Protein AF-A0A0X8CR23-F1 (afdb_monomer)

Sequence (65 aa):
MPGDNPNTRHIHEEIAALARQRNFLRQLIAQSCEVLKTPVPDTFLGRKTQEPFPREPTASPEQER

Radius of gyration: 34.44 Å; Cα contacts (8 Å, |Δi|>4): 2; chains: 1; bounding box: 44×19×114 Å

Structure (mmCIF, N/CA/C/O backbone):
data_AF-A0A0X8CR23-F1
#
_entry.id   AF-A0A0X8CR23-F1
#
loop_
_atom_site.group_PDB
_atom_site.id
_atom_site.type_symbol
_atom_site.label_atom_id
_atom_site.label_alt_id
_atom_site.label_comp_id
_atom_site.label_asym_id
_atom_site.label_entity_id
_atom_site.label_seq_id
_atom_site.pdbx_PDB_ins_code
_atom_site.Cartn_x
_atom_site.Cartn_y
_atom_site.Cartn_z
_atom_site.occupancy
_atom_site.B_iso_or_equiv
_atom_site.auth_seq_id
_atom_site.auth_comp_id
_atom_site.auth_asym_id
_atom_site.auth_atom_id
_atom_site.pdbx_PDB_model_num
ATOM 1 N N . MET A 1 1 ? 22.413 3.971 -42.414 1.00 50.25 1 MET A N 1
ATOM 2 C CA . MET A 1 1 ? 21.438 3.596 -41.370 1.00 50.25 1 MET A CA 1
ATOM 3 C C . MET A 1 1 ? 21.784 4.392 -40.126 1.00 50.25 1 MET A C 1
ATOM 5 O O . MET A 1 1 ? 22.949 4.328 -39.746 1.00 50.25 1 MET A O 1
ATOM 9 N N . PRO A 1 2 ? 20.876 5.209 -39.565 1.00 52.97 2 PRO A N 1
ATOM 10 C CA . PRO A 1 2 ? 21.184 5.967 -38.358 1.00 52.97 2 PRO A CA 1
ATOM 11 C C . PRO A 1 2 ? 21.481 4.958 -37.249 1.00 52.97 2 PRO A C 1
A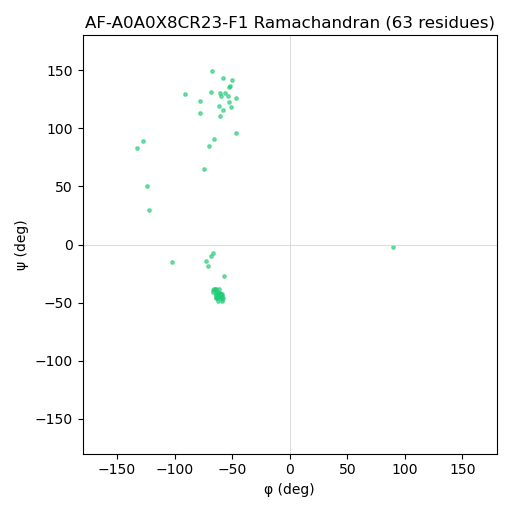TOM 13 O O . PRO A 1 2 ? 20.686 4.056 -36.993 1.00 52.97 2 PRO A O 1
ATOM 1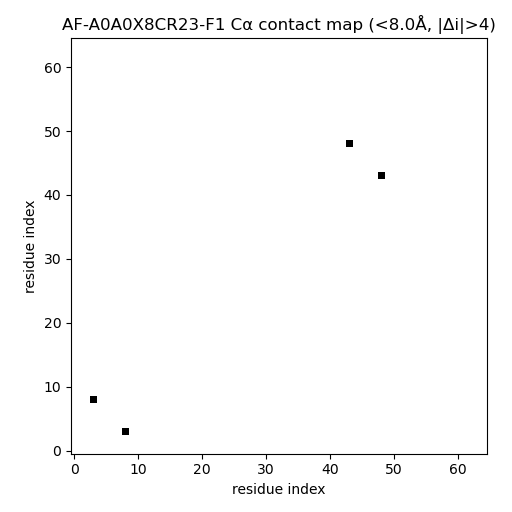6 N N . GLY A 1 3 ? 22.703 5.040 -36.731 1.00 58.31 3 GLY A N 1
ATOM 17 C CA . GLY A 1 3 ? 23.297 4.027 -35.881 1.00 58.31 3 GLY A CA 1
ATOM 18 C C . GLY A 1 3 ? 22.596 3.918 -34.538 1.00 58.31 3 GLY A C 1
ATOM 19 O O . GLY A 1 3 ? 22.103 4.905 -33.992 1.00 58.31 3 GLY A O 1
ATOM 20 N N . ASP A 1 4 ? 22.611 2.698 -34.013 1.00 65.62 4 ASP A N 1
ATOM 21 C CA . ASP A 1 4 ? 22.446 2.410 -32.598 1.00 65.62 4 ASP A CA 1
ATOM 22 C C . ASP A 1 4 ? 23.328 3.344 -31.774 1.00 65.62 4 ASP A C 1
ATOM 24 O O . ASP A 1 4 ? 24.523 3.107 -31.596 1.00 65.62 4 ASP A O 1
ATOM 28 N N . ASN A 1 5 ? 22.747 4.439 -31.294 1.00 73.31 5 ASN A N 1
ATOM 29 C CA . ASN A 1 5 ? 23.445 5.320 -30.387 1.00 73.31 5 ASN A CA 1
ATOM 30 C C . ASN A 1 5 ? 23.393 4.645 -29.007 1.00 73.31 5 ASN A C 1
ATOM 32 O O . ASN A 1 5 ? 22.298 4.495 -28.453 1.00 73.31 5 ASN A O 1
ATOM 36 N N . PRO A 1 6 ? 24.531 4.196 -28.445 1.00 75.62 6 PRO A N 1
ATOM 37 C CA . PRO A 1 6 ? 24.553 3.470 -27.174 1.00 75.62 6 PRO A CA 1
ATOM 38 C C . PRO A 1 6 ? 23.911 4.278 -26.039 1.00 75.62 6 PRO A C 1
ATOM 40 O O . PRO A 1 6 ? 23.310 3.707 -25.134 1.00 75.62 6 PRO A O 1
ATOM 43 N N . ASN A 1 7 ? 23.946 5.609 -26.145 1.00 81.62 7 ASN A N 1
ATOM 44 C CA . ASN A 1 7 ? 23.290 6.516 -25.211 1.00 81.62 7 ASN A CA 1
ATOM 45 C C . ASN A 1 7 ? 21.755 6.366 -25.220 1.00 81.62 7 ASN A C 1
ATOM 47 O O . ASN A 1 7 ? 21.114 6.345 -24.176 1.00 81.62 7 ASN A O 1
ATOM 51 N N . THR A 1 8 ? 21.146 6.181 -26.393 1.00 83.88 8 THR A N 1
ATOM 52 C CA . THR A 1 8 ? 19.692 5.999 -26.516 1.00 83.88 8 THR A CA 1
ATOM 53 C C . THR A 1 8 ? 19.237 4.689 -25.875 1.00 83.88 8 THR A C 1
ATOM 55 O O . THR A 1 8 ? 18.217 4.662 -25.191 1.00 83.88 8 THR A O 1
ATOM 58 N N . ARG A 1 9 ? 20.017 3.612 -26.035 1.00 83.00 9 ARG A N 1
ATOM 59 C CA . ARG A 1 9 ? 19.744 2.320 -25.384 1.00 83.00 9 ARG A CA 1
ATOM 60 C C . ARG A 1 9 ? 19.801 2.436 -23.860 1.00 83.00 9 ARG A C 1
ATOM 62 O O . ARG A 1 9 ? 18.861 2.015 -23.196 1.00 83.00 9 ARG A O 1
ATOM 69 N N . HIS A 1 10 ? 20.836 3.093 -23.338 1.00 86.75 10 HIS A N 1
ATOM 70 C CA . HIS A 1 10 ? 20.985 3.347 -21.904 1.00 86.75 10 HIS A CA 1
ATOM 71 C C . HIS A 1 10 ? 19.795 4.128 -21.327 1.00 86.75 10 HIS A C 1
ATOM 73 O O . HIS A 1 10 ? 19.202 3.717 -20.334 1.00 86.75 10 HIS A O 1
ATOM 79 N N . ILE A 1 11 ? 19.365 5.200 -22.003 1.00 90.50 11 ILE A N 1
ATOM 80 C CA . ILE A 1 11 ? 18.198 5.993 -21.585 1.00 90.50 11 ILE A CA 1
ATOM 81 C C . ILE A 1 11 ? 16.927 5.129 -21.534 1.00 90.50 11 ILE A C 1
ATOM 83 O O . ILE A 1 11 ? 16.140 5.226 -20.592 1.00 90.50 11 ILE A O 1
ATOM 87 N N . HIS A 1 12 ? 16.704 4.260 -22.523 1.00 90.25 12 HIS A N 1
ATOM 88 C CA . HIS A 1 12 ? 15.547 3.362 -22.511 1.00 90.25 12 HIS A CA 1
ATOM 89 C C . HIS A 1 12 ? 15.597 2.348 -21.362 1.00 90.25 12 HIS A C 1
ATOM 91 O O . HIS A 1 12 ? 14.563 2.073 -20.746 1.00 90.25 12 HIS A O 1
ATOM 97 N N . GLU A 1 13 ? 16.778 1.819 -21.046 1.00 92.69 13 GLU A N 1
ATOM 98 C CA . GLU A 1 13 ? 16.981 0.915 -19.913 1.00 92.69 13 GLU A CA 1
ATOM 99 C C . GLU A 1 13 ? 16.697 1.607 -18.574 1.00 92.69 13 GLU A C 1
ATOM 101 O O . GLU A 1 13 ? 15.992 1.040 -17.730 1.00 92.69 13 GLU A O 1
ATOM 106 N N . GLU A 1 14 ? 17.151 2.851 -18.405 1.00 94.12 14 GLU A N 1
ATOM 107 C CA . GLU A 1 14 ? 16.874 3.675 -17.224 1.00 94.12 14 GLU A CA 1
ATOM 108 C C . GLU A 1 14 ? 15.381 3.989 -17.077 1.00 94.12 14 GLU A C 1
ATOM 110 O O . GLU A 1 14 ? 14.811 3.812 -15.998 1.00 94.12 14 GLU A O 1
ATOM 115 N N . ILE A 1 15 ? 14.706 4.379 -18.165 1.00 95.56 15 ILE A N 1
ATOM 116 C CA . ILE A 1 15 ? 13.253 4.614 -18.165 1.00 95.56 15 ILE A CA 1
ATOM 117 C C . ILE A 1 15 ? 12.509 3.337 -17.758 1.00 95.56 15 ILE A C 1
ATOM 119 O O . ILE A 1 15 ? 11.577 3.382 -16.949 1.00 95.56 15 ILE A O 1
ATOM 123 N N . ALA A 1 16 ? 12.929 2.182 -18.279 1.00 95.69 16 ALA A N 1
ATOM 124 C CA . ALA A 1 16 ? 12.335 0.903 -17.918 1.00 95.69 16 ALA A CA 1
ATOM 125 C C . ALA A 1 16 ? 12.587 0.553 -16.440 1.00 95.69 16 ALA A C 1
ATOM 127 O O . ALA A 1 16 ? 11.688 0.039 -15.768 1.00 95.69 16 ALA A O 1
ATOM 128 N N . ALA A 1 17 ? 13.774 0.854 -15.907 1.00 96.25 17 ALA A N 1
ATOM 129 C CA . ALA A 1 17 ? 14.097 0.663 -14.495 1.00 96.25 17 ALA A CA 1
ATOM 130 C C . ALA 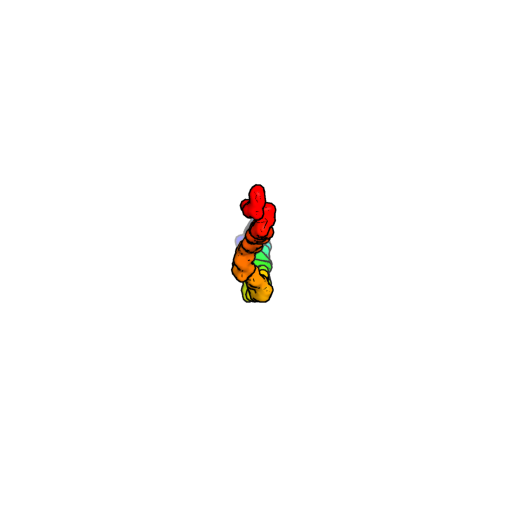A 1 17 ? 13.231 1.546 -13.584 1.00 96.25 17 ALA A C 1
ATOM 132 O O . ALA A 1 17 ? 12.625 1.033 -12.639 1.00 96.25 17 ALA A O 1
ATOM 133 N N . LEU A 1 18 ? 13.08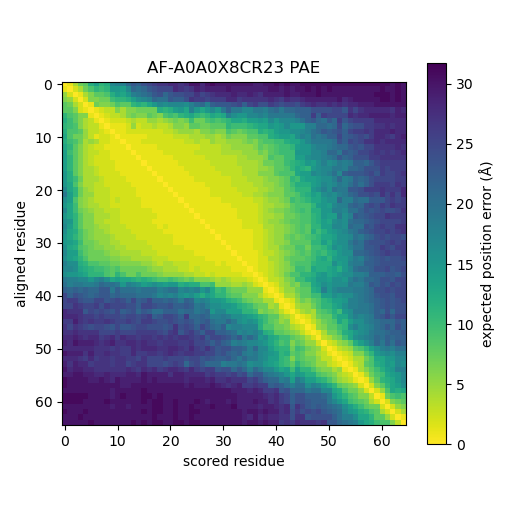0 2.828 -13.921 1.00 97.19 18 LEU A N 1
ATOM 134 C CA . LEU A 1 18 ? 12.208 3.762 -13.206 1.00 97.19 18 LEU A CA 1
ATOM 135 C C . LEU A 1 18 ? 10.745 3.307 -13.230 1.00 97.19 18 LEU A C 1
ATOM 137 O O . LEU A 1 18 ? 10.061 3.336 -12.205 1.00 97.19 18 LEU A O 1
ATOM 141 N N . ALA A 1 19 ? 10.254 2.828 -14.377 1.00 97.12 19 ALA A N 1
ATOM 142 C CA . ALA A 1 19 ? 8.893 2.311 -14.491 1.00 97.12 19 ALA A CA 1
ATOM 143 C C . ALA A 1 19 ? 8.663 1.084 -13.590 1.00 97.12 19 ALA A C 1
ATOM 145 O O . ALA A 1 19 ? 7.626 1.001 -12.923 1.00 97.12 19 ALA A O 1
ATOM 146 N N . ARG A 1 20 ? 9.636 0.162 -13.521 1.00 97.62 20 ARG A N 1
ATOM 147 C CA . ARG A 1 20 ? 9.590 -1.003 -12.620 1.00 97.62 20 ARG A CA 1
ATOM 148 C C . ARG A 1 20 ? 9.564 -0.578 -11.152 1.00 97.62 20 ARG A C 1
ATOM 150 O O . ARG A 1 20 ? 8.684 -1.024 -10.419 1.00 97.62 20 ARG A O 1
ATOM 157 N N . GLN A 1 21 ? 10.459 0.322 -10.742 1.00 97.81 21 GLN A N 1
ATOM 158 C CA . GLN A 1 21 ? 10.508 0.840 -9.369 1.00 97.81 21 GLN A CA 1
ATOM 159 C C . GLN A 1 21 ? 9.205 1.544 -8.975 1.00 97.81 21 GLN A C 1
ATOM 161 O O . GLN A 1 21 ? 8.645 1.273 -7.913 1.00 97.81 21 GLN A O 1
ATOM 166 N N . ARG A 1 22 ? 8.663 2.393 -9.856 1.00 98.19 22 ARG A N 1
ATOM 167 C CA . ARG A 1 22 ? 7.379 3.070 -9.633 1.00 98.19 22 ARG A CA 1
ATOM 168 C C . ARG A 1 22 ? 6.240 2.072 -9.424 1.00 98.19 22 ARG A C 1
ATOM 170 O O . ARG A 1 22 ? 5.406 2.268 -8.543 1.00 98.19 22 ARG A O 1
ATOM 177 N N . ASN A 1 23 ? 6.176 1.025 -10.245 1.00 98.06 23 ASN A N 1
ATOM 178 C CA . ASN A 1 23 ? 5.131 0.011 -10.132 1.00 98.06 23 ASN A CA 1
ATOM 179 C C . ASN A 1 23 ? 5.267 -0.792 -8.831 1.00 98.06 23 ASN A C 1
ATOM 181 O O . ASN A 1 23 ? 4.260 -1.018 -8.165 1.00 98.06 23 ASN A O 1
ATOM 185 N N . PHE A 1 24 ? 6.493 -1.140 -8.438 1.00 98.25 24 PHE A N 1
ATOM 186 C CA . PHE A 1 24 ? 6.769 -1.793 -7.159 1.00 98.25 24 PHE A CA 1
ATOM 187 C C . PHE A 1 24 ? 6.304 -0.941 -5.969 1.00 98.25 24 PHE A C 1
ATOM 189 O O . PHE A 1 24 ? 5.557 -1.424 -5.121 1.00 98.25 24 PHE A O 1
ATOM 196 N N . LEU A 1 25 ? 6.649 0.351 -5.944 1.00 98.38 25 LEU A N 1
ATOM 197 C CA . LEU A 1 25 ? 6.212 1.260 -4.878 1.00 98.38 25 LEU A CA 1
ATOM 198 C C . LEU A 1 25 ? 4.686 1.382 -4.807 1.00 98.38 25 LEU A C 1
ATOM 200 O O . LEU A 1 25 ? 4.117 1.357 -3.720 1.00 98.38 25 LEU A O 1
ATOM 204 N N . ARG A 1 26 ? 4.002 1.466 -5.954 1.00 98.31 26 ARG A N 1
ATOM 205 C CA . ARG A 1 26 ? 2.530 1.495 -5.987 1.00 98.31 26 ARG A CA 1
ATOM 206 C C . ARG A 1 26 ? 1.913 0.224 -5.410 1.00 98.31 26 ARG A C 1
ATOM 208 O O . ARG A 1 26 ? 0.936 0.323 -4.674 1.00 98.31 26 ARG A O 1
ATOM 215 N N . GLN A 1 27 ? 2.475 -0.944 -5.720 1.00 98.19 27 GLN A N 1
ATOM 216 C CA . GLN A 1 27 ? 2.015 -2.216 -5.156 1.00 98.19 27 GLN A CA 1
ATOM 217 C C . GLN A 1 27 ? 2.225 -2.265 -3.640 1.00 98.19 27 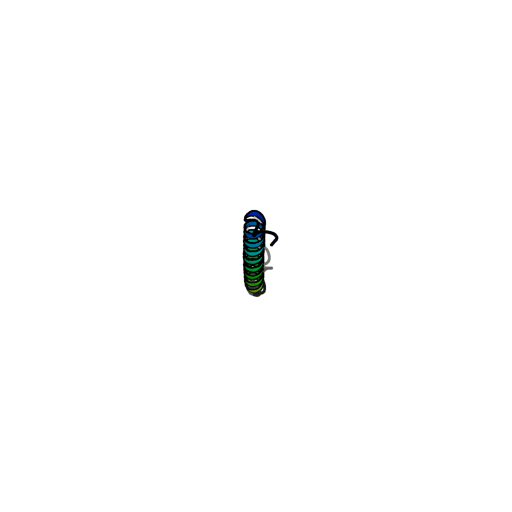GLN A C 1
ATOM 219 O O . GLN A 1 27 ? 1.304 -2.638 -2.919 1.00 98.19 27 GLN A O 1
ATOM 224 N N . LEU A 1 28 ? 3.385 -1.819 -3.153 1.00 98.12 28 LEU A N 1
ATOM 225 C CA . LEU A 1 28 ? 3.690 -1.772 -1.723 1.00 98.12 28 LEU A CA 1
ATOM 226 C C . LEU A 1 28 ? 2.726 -0.851 -0.958 1.00 98.12 28 LEU A C 1
ATOM 228 O O . LEU A 1 28 ? 2.218 -1.220 0.101 1.00 98.12 28 LEU A O 1
ATOM 232 N N . ILE A 1 29 ? 2.439 0.332 -1.511 1.00 98.00 29 ILE A N 1
ATOM 233 C CA . ILE A 1 29 ? 1.476 1.276 -0.928 1.00 98.00 29 ILE A CA 1
ATOM 234 C C . ILE A 1 29 ? 0.077 0.656 -0.911 1.00 98.00 29 ILE A C 1
ATOM 236 O O . ILE A 1 29 ? -0.582 0.692 0.123 1.00 98.00 29 ILE A O 1
ATOM 240 N N . ALA A 1 30 ? -0.360 0.043 -2.015 1.00 97.56 30 ALA A N 1
ATOM 241 C CA . ALA A 1 30 ? -1.664 -0.612 -2.081 1.00 97.56 30 ALA A CA 1
ATOM 242 C C . ALA A 1 30 ? -1.800 -1.718 -1.020 1.00 97.56 30 ALA A C 1
ATOM 244 O O . ALA A 1 30 ? -2.780 -1.735 -0.281 1.00 97.56 30 ALA A O 1
ATOM 245 N N . GLN A 1 31 ? -0.789 -2.581 -0.883 1.00 96.69 31 GLN A N 1
ATOM 246 C CA . GLN A 1 31 ? -0.756 -3.629 0.143 1.00 96.69 31 GLN A CA 1
ATOM 247 C C . GLN A 1 31 ? -0.798 -3.048 1.561 1.00 96.69 31 GLN A C 1
ATOM 249 O O . GLN A 1 31 ? -1.555 -3.526 2.401 1.00 96.69 31 GLN A O 1
ATOM 254 N N . SER A 1 32 ? -0.035 -1.984 1.814 1.00 96.12 32 SER A N 1
ATOM 255 C CA . SER A 1 32 ? -0.041 -1.284 3.104 1.00 96.12 32 SER A CA 1
ATOM 256 C C . SER A 1 32 ? -1.423 -0.705 3.425 1.00 96.12 32 SER A C 1
ATOM 258 O O . SER A 1 32 ? -1.908 -0.835 4.546 1.00 96.12 32 SER A O 1
ATOM 260 N N . CYS A 1 33 ? -2.097 -0.111 2.437 1.00 95.62 33 CYS A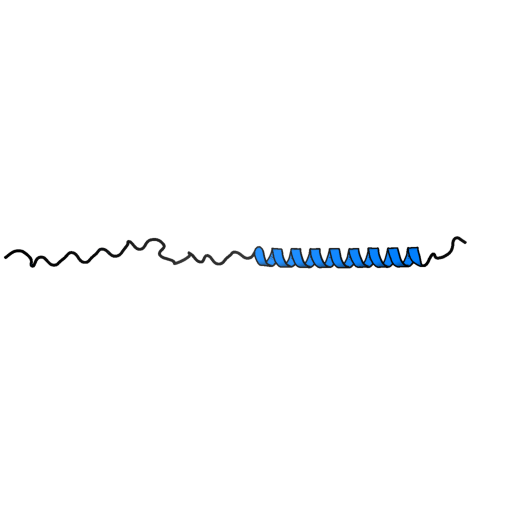 N 1
ATOM 261 C CA . CYS A 1 33 ? -3.451 0.408 2.603 1.00 95.62 33 CYS A CA 1
ATOM 262 C C . CYS A 1 33 ? -4.469 -0.695 2.914 1.00 95.62 33 CYS A C 1
ATOM 264 O O . CYS A 1 33 ? -5.348 -0.461 3.736 1.00 95.62 33 CYS A O 1
ATOM 266 N N . GLU A 1 34 ? -4.358 -1.886 2.314 1.00 94.75 34 GLU A N 1
ATOM 267 C CA . GLU A 1 34 ? -5.239 -3.012 2.664 1.00 94.75 34 GLU A CA 1
ATOM 268 C C . GLU A 1 34 ? -5.087 -3.424 4.133 1.00 94.75 34 GLU A C 1
ATOM 270 O O . GLU A 1 34 ? -6.086 -3.678 4.802 1.00 94.75 34 GLU A O 1
ATOM 275 N N . VAL A 1 35 ? -3.864 -3.410 4.675 1.00 90.25 35 VAL A N 1
ATOM 276 C CA . VAL A 1 35 ? -3.638 -3.665 6.108 1.00 90.25 35 VAL A CA 1
ATOM 277 C C . VAL A 1 35 ? -4.323 -2.598 6.965 1.00 90.25 35 VAL A C 1
ATOM 279 O O . VAL A 1 35 ? -4.980 -2.926 7.949 1.00 90.25 35 VAL A O 1
ATOM 282 N N . LEU A 1 36 ? -4.239 -1.324 6.575 1.00 88.56 36 LEU A N 1
ATOM 283 C CA . LEU A 1 36 ? -4.852 -0.214 7.316 1.00 88.56 36 LEU A CA 1
ATOM 284 C C . LEU A 1 36 ? -6.384 -0.176 7.238 1.00 88.56 36 LEU A C 1
ATOM 286 O O . LEU A 1 36 ? -7.013 0.476 8.066 1.00 88.56 36 LEU A O 1
ATOM 290 N N . LYS A 1 37 ? -6.998 -0.862 6.267 1.00 89.88 37 LYS A N 1
ATOM 291 C CA . LYS A 1 37 ? -8.460 -1.026 6.210 1.00 89.88 37 LYS A CA 1
ATOM 292 C C . LYS A 1 37 ? -8.988 -1.984 7.270 1.00 89.88 37 LYS A C 1
ATOM 294 O O . LYS A 1 37 ? -10.200 -2.030 7.478 1.00 89.88 37 LYS A O 1
ATOM 299 N N . THR A 1 38 ? -8.118 -2.768 7.911 1.00 85.31 38 THR A N 1
ATOM 300 C CA . THR A 1 38 ? -8.554 -3.604 9.026 1.00 85.31 38 THR A CA 1
ATOM 301 C C . THR A 1 38 ? -9.106 -2.700 10.131 1.00 85.31 38 THR A C 1
ATOM 303 O O . THR A 1 38 ? -8.480 -1.693 10.471 1.00 85.31 38 THR A O 1
ATOM 306 N N . PRO A 1 39 ? -10.310 -2.991 10.655 1.00 79.12 39 PRO A N 1
ATOM 307 C CA . PRO A 1 39 ? -10.884 -2.180 11.712 1.00 79.12 39 PRO A CA 1
ATOM 308 C C . PRO A 1 39 ? -9.930 -2.206 12.901 1.00 79.12 39 PRO A C 1
ATOM 310 O O . PRO A 1 39 ? -9.517 -3.275 13.356 1.00 79.12 39 PRO A O 1
ATOM 313 N N . VAL A 1 40 ? -9.573 -1.019 13.393 1.00 76.81 40 VAL A N 1
ATOM 314 C CA . VAL A 1 40 ? -8.805 -0.901 14.631 1.00 76.81 40 VAL A CA 1
ATOM 315 C C . VAL A 1 40 ? -9.601 -1.638 15.709 1.00 76.81 40 VAL A C 1
ATOM 317 O O . VAL A 1 40 ? -10.810 -1.404 15.807 1.00 76.81 40 VAL A O 1
ATOM 320 N N . PRO A 1 41 ? -8.982 -2.540 16.493 1.00 75.56 41 PRO A N 1
ATOM 321 C CA . PRO A 1 41 ? -9.684 -3.163 17.602 1.00 75.56 41 PRO A CA 1
ATOM 322 C C . PRO A 1 41 ? -10.263 -2.051 18.471 1.00 75.56 41 PRO A C 1
ATOM 324 O O . PRO A 1 41 ? -9.549 -1.112 18.833 1.00 75.56 41 PRO A O 1
ATOM 327 N N . ASP A 1 42 ? -11.560 -2.128 18.763 1.00 74.88 42 ASP A N 1
ATOM 328 C CA . ASP A 1 42 ? -12.205 -1.174 19.652 1.00 74.88 42 ASP A CA 1
ATOM 329 C C . ASP A 1 42 ? -11.614 -1.363 21.054 1.00 74.88 42 ASP A C 1
ATOM 331 O O . ASP A 1 42 ? -12.050 -2.190 21.852 1.00 74.88 42 ASP A O 1
ATOM 335 N N . THR A 1 43 ? -10.550 -0.609 21.327 1.00 69.00 43 THR A N 1
ATOM 336 C CA . THR A 1 43 ? -9.840 -0.617 22.609 1.00 69.00 43 THR A CA 1
ATOM 337 C C . THR A 1 43 ? -10.691 -0.063 23.750 1.00 69.00 43 THR A C 1
ATOM 339 O O . THR A 1 43 ? -10.267 -0.144 24.904 1.00 69.00 43 THR A O 1
ATOM 342 N N . PHE A 1 44 ? -11.875 0.483 23.457 1.00 66.94 44 PHE A N 1
ATOM 343 C CA . PHE A 1 44 ? -12.836 0.980 24.433 1.00 66.94 44 PHE A CA 1
ATOM 344 C C . PHE A 1 44 ? -14.001 0.017 24.671 1.00 66.94 44 PHE A C 1
ATOM 346 O O . PHE A 1 44 ? -14.666 0.148 25.701 1.00 66.94 44 PHE A O 1
ATOM 353 N N . LEU A 1 45 ? -14.221 -0.978 23.805 1.00 63.81 45 LEU A N 1
ATOM 354 C CA . LEU A 1 45 ? -15.242 -2.002 24.014 1.00 63.81 45 LEU A CA 1
ATOM 355 C C . LEU A 1 45 ? -14.941 -2.763 25.318 1.00 63.81 45 LEU A C 1
ATOM 357 O O . LEU A 1 45 ? -13.948 -3.477 25.43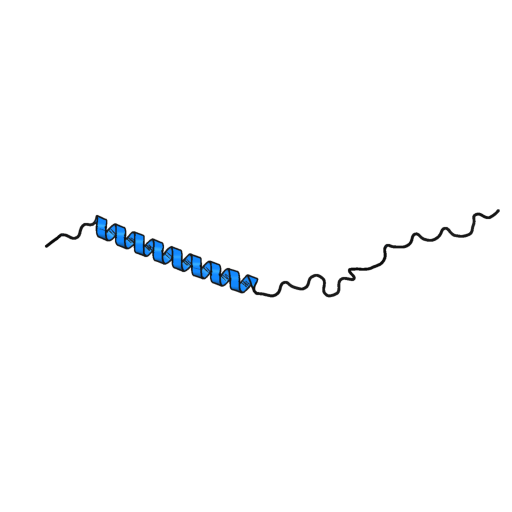5 1.00 63.81 45 LEU A O 1
ATOM 361 N N . GLY A 1 46 ? -15.781 -2.568 26.337 1.00 65.38 46 GLY A N 1
ATOM 362 C CA . GLY A 1 46 ? -15.615 -3.176 27.663 1.00 65.38 46 GLY A CA 1
ATOM 363 C C . GLY A 1 46 ? -14.793 -2.360 28.668 1.00 65.38 46 GLY A C 1
ATOM 364 O O . GLY A 1 46 ? -14.704 -2.756 29.831 1.00 65.38 46 GLY A O 1
ATOM 365 N N . ARG A 1 47 ? -14.242 -1.198 28.288 1.00 68.25 47 ARG A N 1
ATOM 366 C CA . ARG A 1 47 ? -13.696 -0.253 29.271 1.00 68.25 47 ARG A CA 1
ATOM 367 C C . ARG A 1 47 ? -14.846 0.506 29.918 1.00 68.25 47 ARG A C 1
ATOM 369 O O . ARG A 1 47 ? -15.612 1.185 29.240 1.00 68.25 47 ARG A O 1
ATOM 376 N N . LYS A 1 48 ? -14.933 0.451 31.246 1.00 69.12 48 LYS A N 1
ATOM 377 C CA . LYS A 1 48 ? -15.767 1.376 32.016 1.00 69.12 48 LYS A CA 1
ATOM 378 C C . LYS A 1 48 ? -15.118 2.762 31.962 1.00 69.12 48 LYS A C 1
ATOM 380 O O . LYS A 1 48 ? -14.320 3.122 32.816 1.00 69.12 48 LYS A O 1
ATOM 385 N N . THR A 1 49 ? -15.406 3.520 30.908 1.00 72.31 49 THR A N 1
ATOM 386 C CA . THR A 1 49 ? -14.899 4.889 30.699 1.00 72.31 49 THR A CA 1
ATOM 387 C C . THR A 1 49 ? -15.477 5.899 31.694 1.00 72.31 49 THR A C 1
ATOM 389 O O . THR A 1 49 ? -14.978 7.015 31.795 1.00 72.31 49 THR A O 1
ATOM 392 N N . GLN A 1 50 ? -16.486 5.495 32.466 1.00 69.38 50 GLN A N 1
ATOM 393 C CA . GLN A 1 50 ? -17.031 6.228 33.600 1.00 69.38 50 GLN A CA 1
ATOM 394 C C . GLN A 1 50 ? -17.174 5.283 34.794 1.00 69.38 50 GLN A C 1
ATOM 396 O O . GLN A 1 50 ? -18.251 4.746 35.046 1.00 69.38 50 GLN A O 1
ATOM 401 N N . GLU A 1 51 ? -16.098 5.071 35.548 1.00 70.38 51 GLU A N 1
ATOM 402 C CA . GLU A 1 51 ? -16.283 4.818 36.977 1.00 70.38 51 GLU A CA 1
ATOM 403 C C . GLU A 1 51 ? -16.224 6.174 37.691 1.00 70.38 51 GLU A C 1
ATOM 405 O O . GLU A 1 51 ? -15.329 6.975 37.403 1.00 70.38 51 GLU A O 1
ATOM 410 N N . PRO A 1 52 ? -17.203 6.499 38.555 1.00 78.44 52 PRO A N 1
ATOM 411 C CA . PRO A 1 52 ? -17.133 7.720 39.340 1.00 78.44 52 PRO A CA 1
ATOM 412 C C . PRO A 1 52 ? -15.850 7.706 40.175 1.00 78.44 52 PRO A C 1
ATOM 414 O O . PRO A 1 52 ? -15.439 6.658 40.675 1.00 78.44 52 PRO A O 1
ATOM 417 N N . PHE A 1 53 ? -15.230 8.877 40.333 1.00 75.81 53 PHE A N 1
ATOM 418 C CA . PHE A 1 53 ? -14.076 9.032 41.215 1.00 75.81 53 PHE A CA 1
ATOM 419 C C . PHE A 1 53 ? -14.416 8.461 42.605 1.00 75.81 53 PHE A C 1
ATOM 421 O O . PHE A 1 53 ? -15.532 8.711 43.086 1.00 75.81 53 PHE A O 1
ATOM 428 N N . PRO A 1 54 ? -13.509 7.700 43.250 1.00 80.62 54 PRO A N 1
ATOM 429 C CA . PRO A 1 54 ? -13.753 7.172 44.584 1.00 80.62 54 PRO A CA 1
ATOM 430 C C . PRO A 1 54 ? -14.163 8.315 45.511 1.00 80.62 54 PRO A C 1
ATOM 432 O O . PRO A 1 54 ? -13.443 9.306 45.633 1.00 80.62 54 PRO A O 1
ATOM 435 N N . ARG A 1 55 ? -15.342 8.205 46.130 1.00 79.19 55 ARG A N 1
ATOM 436 C CA . ARG A 1 55 ? -15.743 9.154 47.169 1.00 79.19 55 ARG A CA 1
ATOM 437 C C . ARG A 1 55 ? -14.836 8.918 48.367 1.00 79.19 55 ARG A C 1
ATOM 439 O O . ARG A 1 55 ? -14.656 7.768 48.770 1.00 79.19 55 ARG A O 1
ATOM 446 N N . GLU A 1 56 ? -14.271 9.990 48.912 1.00 78.56 56 GLU A N 1
ATOM 447 C CA . GLU A 1 56 ? -13.544 9.914 50.175 1.00 78.56 56 GLU A CA 1
ATOM 448 C C . GLU A 1 56 ? -14.445 9.240 51.222 1.00 78.56 56 GLU A C 1
ATOM 450 O O . GLU A 1 56 ? -15.645 9.541 51.270 1.00 78.56 56 GLU A O 1
ATOM 455 N N . PRO A 1 57 ? -13.921 8.294 52.024 1.00 73.88 57 PRO A N 1
ATOM 456 C CA . PRO A 1 57 ? -14.688 7.732 53.120 1.00 73.88 57 PRO A CA 1
ATOM 457 C C . PRO A 1 57 ? -15.080 8.892 54.030 1.00 73.88 57 PRO A C 1
ATOM 459 O O . PRO A 1 57 ? -14.219 9.569 54.591 1.00 73.88 57 PRO A O 1
ATOM 462 N N . THR A 1 58 ? -16.384 9.151 54.128 1.00 65.31 58 THR A N 1
ATOM 463 C CA . THR A 1 58 ? -16.935 10.132 55.059 1.00 65.31 58 THR A CA 1
ATOM 464 C C . THR A 1 58 ? -16.356 9.824 56.429 1.00 65.31 58 THR A C 1
ATOM 466 O O . THR A 1 58 ? -16.545 8.708 56.923 1.00 65.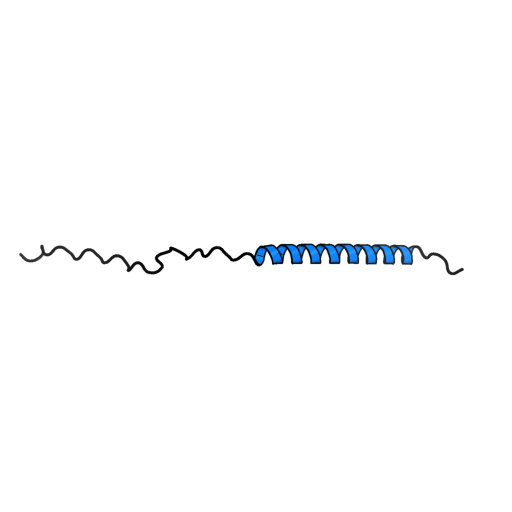31 58 THR A O 1
ATOM 469 N N . ALA A 1 59 ? -15.609 10.774 56.992 1.00 61.41 59 ALA A N 1
ATOM 470 C CA . ALA A 1 59 ? -15.045 10.653 58.324 1.00 61.41 59 ALA A CA 1
ATOM 471 C C . ALA A 1 59 ? -16.135 10.148 59.280 1.00 61.41 59 ALA A C 1
ATOM 473 O O . ALA A 1 59 ? -17.248 10.678 59.307 1.00 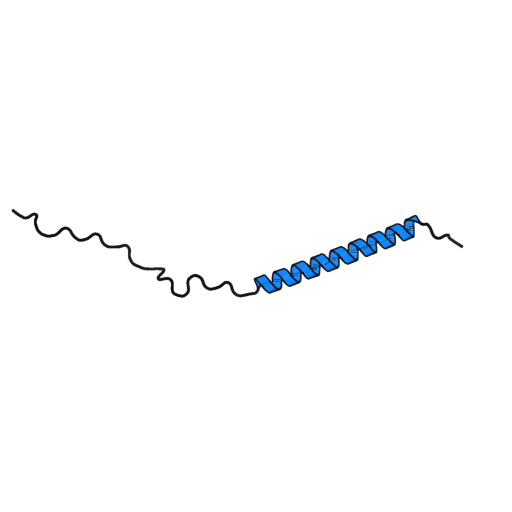61.41 59 ALA A O 1
ATOM 474 N N . SER A 1 60 ? -15.820 9.058 59.978 1.00 58.97 60 SER A N 1
ATOM 475 C CA . SER A 1 60 ? -16.696 8.422 60.959 1.00 58.97 60 SER A CA 1
ATOM 476 C C . SER A 1 60 ? -17.220 9.470 61.955 1.00 58.97 60 SER A C 1
ATOM 478 O O . SER A 1 60 ? -16.448 10.358 62.333 1.00 58.97 60 SER A O 1
ATOM 480 N N . PRO A 1 61 ? -18.488 9.399 62.402 1.00 57.31 61 PRO A N 1
ATOM 481 C CA . PRO A 1 61 ? -19.074 10.354 63.341 1.00 57.31 61 PRO A CA 1
ATOM 482 C C . PRO A 1 61 ? -18.551 10.113 64.769 1.00 57.31 61 PRO A C 1
ATOM 484 O O . PRO A 1 61 ? -19.298 9.727 65.659 1.00 57.31 61 PRO A O 1
ATOM 487 N N . GLU A 1 62 ? -17.252 10.316 64.993 1.00 58.47 62 GLU A N 1
ATOM 488 C CA . GLU A 1 62 ? -16.609 10.207 66.313 1.00 58.47 62 GLU A CA 1
ATOM 489 C C . GLU A 1 62 ? -15.903 11.505 66.733 1.00 58.47 62 GLU A C 1
ATOM 491 O O . GLU A 1 62 ? -14.930 11.496 67.484 1.00 58.47 62 GLU A O 1
ATOM 496 N N . GLN A 1 63 ? -16.406 12.649 66.271 1.00 55.34 63 GLN A N 1
ATOM 497 C CA . GLN A 1 63 ? -15.988 13.971 66.746 1.00 55.34 63 GLN A CA 1
ATOM 498 C C . GLN A 1 63 ? -17.193 14.782 67.245 1.00 55.34 63 GLN A C 1
ATOM 500 O O . GLN A 1 63 ? -17.392 15.930 66.875 1.00 55.34 63 GLN A O 1
ATOM 505 N N . GLU A 1 64 ? -17.997 14.169 68.113 1.00 48.94 64 GLU A N 1
ATOM 506 C CA . GLU A 1 64 ? -18.832 14.877 69.091 1.00 48.94 64 GLU A CA 1
ATOM 507 C C . GLU A 1 64 ? -18.542 14.292 70.478 1.00 48.94 64 GLU A C 1
ATOM 509 O O . GLU A 1 64 ? -19.188 13.329 70.890 1.00 48.94 64 GLU A O 1
ATOM 514 N N . ARG A 1 65 ? -17.549 14.849 71.185 1.00 41.53 65 ARG A N 1
ATOM 515 C CA . ARG A 1 65 ? -17.484 14.920 72.655 1.00 41.53 65 ARG A CA 1
ATOM 516 C C . ARG A 1 65 ? -16.641 16.106 73.095 1.00 41.53 65 ARG A C 1
ATOM 518 O O . ARG A 1 65 ? -15.560 16.300 72.500 1.00 41.53 65 ARG A O 1
#

Solvent-accessible surface area (backbone atoms only — not comparable to full-atom values): 4342 Å² total; per-residue (Å²): 126,92,69,89,50,68,65,60,55,51,53,53,53,50,53,51,49,53,53,50,53,52,51,52,52,52,52,52,50,52,54,52,50,59,61,67,67,52,78,74,78,67,84,57,74,87,55,74,88,74,67,79,77,84,74,76,78,74,77,73,95,79,83,83,131

Secondary structure (DSSP, 8-state):
-----HHHHHHHHHHHHHHHHHHHHHHHHHHHHHHHTSPPP-TTTT--S-PPPPPP-PPPS----

Foldseek 3Di:
DPDDPVVVVVVVVVVVVVVVVVVVVVVVVVVVVVVVPPPDPPPCVPDPPDDDDDDDPDPDPPPDD

pLDDT: mean 80.17, std 15.53, range [41.53, 98.38]

Mean predicted aligned error: 15.03 Å